Protein AF-A0A942S7X3-F1 (afdb_monomer)

pLDDT: mean 94.1, std 6.48, range [58.72, 98.75]

Radius of gyration: 17.15 Å; Cα contacts (8 Å, |Δi|>4): 144; chains: 1; bounding box: 47×32×47 Å

Mean predicted aligned error: 3.6 Å

Nearest PDB structures (foldseek):
  8ffl-assembly1_A  TM=4.284E-01  e=6.772E+00  Rattus norvegicus

Secondary structure (DSSP, 8-state):
-HHHHHHHHHHHHHHHHHHHHHHHHTTTTGGGTTT-TT--HHHHHHHHHHHHHHHHHHHHHHHHHTT-HHHHHHHHTTHHHHHHHHHHHHHHHHHHHHHHHHHTT--HHHHHHHHHHHHHHHHHHHHHHHHHHHTTTSHHHHHHHHHHHHHTTHHHHHHHHHHHHH--

Sequence (168 aa):
MQQVSVYRNTSIFIIIILIGIQWGFYQSYTSQFPNFKNATPIIHIHGALLMSWMLLLIVQPLLIHYGKAQWHRTIGKVSWVLGPLVIIFLFLIGKGGYHRGLEVNVPELEMNKFIVLDMRGFVSFAIFWSLAMMHRKNANTHMRYMIATGILGIGPGVARGLGASFGW

Foldseek 3Di:
DVVLVVLQVQLVVLVVLVVLQCLLCVVVAPVCPPPRPPDDPLNVQLVVLVVVLSVLSNVLSVCVSVVVVVVSVVVVVVLVVSLVSNLVSLVVVLVVLLVVCVVVVPPPVVNVVSSVLSVCLSVLSNVLSVQLVVCVVPPVRNNVSSSSNSVSSNVSSNVSSCCVPPVD

Structure (mmCIF, N/CA/C/O backbone):
data_AF-A0A942S7X3-F1
#
_entry.id   AF-A0A942S7X3-F1
#
loop_
_atom_site.group_PDB
_atom_site.id
_atom_site.type_symbol
_atom_site.label_atom_id
_atom_site.label_alt_id
_atom_site.label_comp_id
_atom_site.label_asym_id
_atom_site.label_entity_id
_atom_site.label_seq_id
_atom_site.pdbx_PDB_ins_code
_atom_site.Cartn_x
_atom_site.Cartn_y
_atom_site.Cartn_z
_atom_site.occupancy
_atom_site.B_iso_or_equiv
_atom_site.auth_seq_id
_atom_site.auth_comp_id
_atom_site.auth_asym_id
_atom_site.auth_atom_id
_atom_site.pdbx_PDB_model_num
ATOM 1 N N . MET A 1 1 ? -25.612 1.311 14.792 1.00 58.72 1 MET A N 1
ATOM 2 C CA . MET A 1 1 ? -25.606 0.526 13.532 1.00 58.72 1 MET A CA 1
ATOM 3 C C . MET A 1 1 ? -24.655 1.102 12.477 1.00 58.72 1 MET A C 1
ATOM 5 O O . MET A 1 1 ? -23.838 0.352 11.963 1.00 58.72 1 MET A O 1
ATOM 9 N N . GLN A 1 2 ? -24.669 2.415 12.218 1.00 63.75 2 GLN A N 1
ATOM 10 C CA . GLN A 1 2 ? -23.865 3.063 11.163 1.00 63.75 2 GLN A CA 1
ATOM 11 C C . GLN A 1 2 ? -22.335 2.874 11.278 1.00 63.75 2 GLN A C 1
ATOM 13 O O . GLN A 1 2 ? -21.674 2.609 10.279 1.00 63.75 2 GLN A O 1
ATOM 18 N N . GLN A 1 3 ? -21.757 2.931 12.484 1.00 69.75 3 GLN A N 1
ATOM 19 C CA . GLN A 1 3 ? -20.307 2.734 12.673 1.00 69.75 3 GLN A CA 1
ATOM 20 C C . GLN A 1 3 ? -19.853 1.298 12.363 1.00 69.75 3 GLN A C 1
ATOM 22 O O . GLN A 1 3 ? -18.789 1.081 11.797 1.00 69.75 3 GLN A O 1
ATOM 27 N N . VAL A 1 4 ? -20.690 0.302 12.664 1.00 76.69 4 VAL A N 1
ATOM 28 C CA . VAL A 1 4 ? -20.377 -1.115 12.421 1.00 76.69 4 VAL A CA 1
ATOM 29 C C . VAL A 1 4 ? -20.341 -1.414 10.919 1.00 76.69 4 VAL A C 1
ATOM 31 O O . VAL A 1 4 ? -19.462 -2.147 10.463 1.00 76.69 4 VAL A O 1
ATOM 34 N N . SER A 1 5 ? -21.235 -0.808 10.129 1.00 85.50 5 SER A N 1
ATOM 35 C CA . SER A 1 5 ? -21.212 -0.937 8.666 1.00 85.50 5 SER A CA 1
ATOM 36 C C . SER A 1 5 ? -19.997 -0.273 8.020 1.00 85.50 5 SER A C 1
ATOM 38 O O . SER A 1 5 ? -19.507 -0.793 7.023 1.00 85.50 5 SER A O 1
ATOM 40 N N . VAL A 1 6 ? -19.475 0.822 8.590 1.00 93.69 6 VAL A N 1
ATOM 41 C CA . VAL A 1 6 ? -18.300 1.522 8.039 1.00 93.69 6 VAL A CA 1
ATOM 42 C C . VAL A 1 6 ? -17.088 0.596 7.998 1.00 93.69 6 VAL A C 1
ATOM 44 O O . VAL A 1 6 ? -16.473 0.467 6.947 1.00 93.69 6 VAL A O 1
ATOM 47 N N . TYR A 1 7 ? -16.784 -0.117 9.085 1.00 94.75 7 TYR A N 1
ATOM 48 C CA . TYR A 1 7 ? -15.630 -1.020 9.111 1.00 94.75 7 TYR A CA 1
ATOM 49 C C . TYR A 1 7 ? -15.744 -2.155 8.086 1.00 94.75 7 TYR A C 1
ATOM 51 O O . TYR A 1 7 ? -14.795 -2.415 7.352 1.00 94.75 7 TYR A O 1
ATOM 59 N N . ARG A 1 8 ? -16.919 -2.784 7.965 1.00 95.81 8 ARG A N 1
ATOM 60 C CA . ARG A 1 8 ? -17.156 -3.818 6.945 1.00 95.81 8 ARG A CA 1
ATOM 61 C C . ARG A 1 8 ? -16.979 -3.266 5.531 1.00 95.81 8 ARG A C 1
ATOM 63 O O . ARG A 1 8 ? -16.314 -3.892 4.710 1.00 95.81 8 ARG A O 1
ATOM 70 N N . ASN A 1 9 ? -17.548 -2.095 5.259 1.00 96.75 9 ASN A N 1
ATOM 71 C CA . ASN A 1 9 ? -17.452 -1.453 3.952 1.00 96.75 9 ASN A CA 1
ATOM 72 C C . ASN A 1 9 ? -16.005 -1.063 3.627 1.00 96.75 9 ASN A C 1
ATOM 74 O O . ASN A 1 9 ? -15.586 -1.226 2.485 1.00 96.75 9 ASN A O 1
ATOM 78 N N . THR A 1 10 ? -15.221 -0.635 4.621 1.00 97.19 10 THR A N 1
ATOM 79 C CA . THR A 1 10 ? -13.780 -0.411 4.464 1.00 97.19 10 THR A CA 1
ATOM 80 C C . THR A 1 10 ? -13.076 -1.689 4.014 1.00 97.19 10 THR A C 1
ATOM 82 O O . THR A 1 10 ? -12.348 -1.652 3.029 1.00 97.19 10 THR A O 1
ATOM 85 N N . SER A 1 11 ? -13.320 -2.835 4.657 1.00 97.94 11 SER A N 1
ATOM 86 C CA . SER A 1 11 ? -12.714 -4.104 4.228 1.00 97.94 11 SER A CA 1
ATOM 87 C C . SER A 1 11 ? -13.112 -4.496 2.804 1.00 97.94 11 SER A C 1
ATOM 89 O O . SER A 1 11 ? -12.247 -4.887 2.027 1.00 97.94 11 SER A O 1
ATOM 91 N N . ILE A 1 12 ? -14.391 -4.346 2.437 1.00 98.31 12 ILE A N 1
ATOM 92 C CA . ILE A 1 12 ? -14.874 -4.607 1.068 1.00 98.31 12 ILE A CA 1
ATOM 93 C C . ILE A 1 12 ? -14.169 -3.690 0.063 1.00 98.31 12 ILE A C 1
ATOM 95 O O . ILE A 1 12 ? -13.692 -4.156 -0.969 1.00 98.31 12 ILE A O 1
ATOM 99 N N . PHE A 1 13 ? -14.049 -2.402 0.378 1.00 98.38 13 PHE A N 1
ATOM 100 C CA . PHE A 1 13 ? -13.357 -1.439 -0.471 1.00 98.38 13 PHE A CA 1
ATOM 101 C C . PHE A 1 13 ? -11.889 -1.828 -0.697 1.00 98.38 13 PHE A C 1
ATOM 103 O O . PHE A 1 13 ? -11.428 -1.849 -1.836 1.00 98.38 13 PHE A O 1
ATOM 110 N N . ILE A 1 14 ? -11.167 -2.223 0.356 1.00 98.56 14 ILE A N 1
ATOM 111 C CA . ILE A 1 14 ? -9.778 -2.685 0.227 1.00 98.56 14 ILE A CA 1
ATOM 112 C C . ILE A 1 14 ? -9.684 -4.005 -0.561 1.00 98.56 14 ILE A C 1
ATOM 114 O O . ILE A 1 14 ? -8.739 -4.171 -1.329 1.00 98.56 14 ILE A O 1
ATOM 118 N N . ILE A 1 15 ? -10.654 -4.921 -0.436 1.00 98.69 15 ILE A N 1
ATOM 119 C CA . ILE A 1 15 ? -10.715 -6.144 -1.261 1.00 98.69 15 ILE A CA 1
ATOM 120 C C . ILE A 1 15 ? -10.840 -5.790 -2.747 1.00 98.69 15 ILE A C 1
ATOM 122 O O . ILE A 1 15 ? -10.136 -6.374 -3.568 1.00 98.69 15 ILE A O 1
ATOM 126 N N . ILE A 1 16 ? -11.679 -4.813 -3.102 1.00 98.50 16 ILE A N 1
ATOM 127 C CA . ILE A 1 16 ? -11.813 -4.346 -4.491 1.00 98.50 16 ILE A CA 1
ATOM 128 C C . ILE A 1 16 ? -10.480 -3.785 -5.002 1.00 98.50 16 ILE A C 1
ATOM 130 O O . ILE A 1 16 ? -10.050 -4.135 -6.101 1.00 98.50 16 ILE A O 1
ATOM 134 N N . ILE A 1 17 ? -9.785 -2.976 -4.192 1.00 98.50 17 ILE A N 1
ATOM 135 C CA . ILE A 1 17 ? -8.441 -2.485 -4.539 1.00 98.50 17 ILE A CA 1
ATOM 136 C C . ILE A 1 17 ? -7.475 -3.656 -4.742 1.00 98.50 17 ILE A C 1
ATOM 138 O O . ILE A 1 17 ? -6.737 -3.671 -5.723 1.00 98.50 17 ILE A O 1
ATOM 142 N N . LEU A 1 18 ? -7.483 -4.648 -3.847 1.00 98.25 18 LEU A N 1
ATOM 143 C CA . LEU A 1 18 ? -6.622 -5.825 -3.953 1.00 98.25 18 LEU A CA 1
ATOM 144 C C . LEU A 1 18 ? -6.884 -6.601 -5.251 1.00 98.25 18 LEU A C 1
ATOM 146 O O . LEU A 1 18 ? -5.928 -6.975 -5.924 1.00 98.25 18 LEU A O 1
ATOM 150 N N . ILE A 1 19 ? -8.148 -6.790 -5.639 1.00 98.12 19 ILE A N 1
ATOM 151 C CA . ILE A 1 19 ? -8.512 -7.413 -6.921 1.00 98.12 19 ILE A CA 1
ATOM 152 C C . ILE A 1 19 ? -7.959 -6.593 -8.094 1.00 98.12 19 ILE A C 1
ATOM 154 O O . ILE A 1 19 ? -7.352 -7.164 -8.996 1.00 98.12 19 ILE A O 1
ATOM 158 N N . GLY A 1 20 ? -8.097 -5.264 -8.063 1.00 97.81 20 GLY A N 1
ATOM 159 C CA . GLY A 1 20 ? -7.541 -4.380 -9.093 1.00 97.81 20 GLY A CA 1
ATOM 160 C C . GLY A 1 20 ? -6.011 -4.441 -9.186 1.00 97.81 20 GLY A C 1
ATOM 161 O O . GLY A 1 20 ? -5.458 -4.469 -10.285 1.00 97.81 20 GLY A O 1
ATOM 162 N N . ILE A 1 21 ? -5.317 -4.530 -8.047 1.00 97.38 21 ILE A N 1
ATOM 163 C CA . ILE A 1 21 ? -3.866 -4.758 -8.007 1.00 97.38 21 ILE A CA 1
ATOM 164 C C . ILE A 1 21 ? -3.535 -6.114 -8.639 1.00 97.38 21 ILE A C 1
ATOM 166 O O . ILE A 1 21 ? -2.650 -6.187 -9.487 1.00 97.38 21 ILE A O 1
ATOM 170 N N . GLN A 1 22 ? -4.248 -7.183 -8.279 1.00 97.12 22 GLN A N 1
ATOM 171 C CA . GLN A 1 22 ? -3.983 -8.506 -8.846 1.00 97.12 22 GLN A CA 1
ATOM 172 C C . GLN A 1 22 ? -4.235 -8.556 -10.349 1.00 97.12 22 GLN A C 1
ATOM 174 O O . GLN A 1 22 ? -3.409 -9.107 -11.069 1.00 97.12 22 GLN A O 1
ATOM 179 N N . TRP A 1 23 ? -5.309 -7.928 -10.832 1.00 96.94 23 TRP A N 1
ATOM 180 C CA . TRP A 1 23 ? -5.571 -7.785 -12.262 1.00 96.94 23 TRP A CA 1
ATOM 181 C C . TRP A 1 23 ? -4.406 -7.094 -12.980 1.00 96.94 23 TRP A C 1
ATOM 183 O O . TRP A 1 23 ? -3.893 -7.623 -13.964 1.00 96.94 23 TRP A O 1
ATOM 193 N N . GLY A 1 24 ? -3.919 -5.975 -12.439 1.00 95.88 24 GLY A N 1
ATOM 194 C CA . GLY A 1 24 ? -2.805 -5.239 -13.032 1.00 95.88 24 GLY A CA 1
ATOM 195 C C . GLY A 1 24 ? -1.483 -5.991 -13.057 1.00 95.88 24 GLY A C 1
ATOM 196 O O . GLY A 1 24 ? -0.747 -5.935 -14.038 1.00 95.88 24 GLY A O 1
ATOM 197 N N . PHE A 1 25 ? -1.164 -6.710 -11.986 1.00 95.25 25 PHE A N 1
ATOM 198 C CA . PHE A 1 25 ? 0.111 -7.417 -11.868 1.00 95.25 25 PHE A CA 1
ATOM 199 C C . PHE A 1 25 ? 0.048 -8.874 -12.348 1.00 95.25 25 PHE A C 1
ATOM 201 O O . PHE A 1 25 ? 1.059 -9.580 -12.267 1.00 95.25 25 PHE A O 1
ATOM 208 N N . TYR A 1 26 ? -1.095 -9.325 -12.881 1.00 94.94 26 TYR A N 1
ATOM 209 C CA . TYR A 1 26 ? -1.283 -10.711 -13.300 1.00 94.94 26 TYR A CA 1
ATOM 210 C C . TYR A 1 26 ? -0.288 -11.125 -14.382 1.00 94.94 26 TYR A C 1
ATOM 212 O O . TYR A 1 26 ? 0.550 -12.003 -14.166 1.00 94.94 26 TYR A O 1
ATOM 220 N N . GLN A 1 27 ? -0.312 -10.440 -15.524 1.00 92.25 27 GLN A N 1
ATOM 221 C CA . GLN A 1 27 ? 0.571 -10.745 -16.651 1.00 92.25 27 GLN A CA 1
ATOM 222 C C . GLN A 1 27 ? 2.048 -10.479 -16.315 1.00 92.25 27 GLN A C 1
ATOM 224 O O . GLN A 1 27 ? 2.933 -11.269 -16.644 1.00 92.25 27 GLN A O 1
ATOM 229 N N . SER A 1 28 ? 2.332 -9.369 -15.628 1.00 90.25 28 SER A N 1
ATOM 230 C CA . SER A 1 28 ? 3.709 -8.951 -15.350 1.00 90.25 28 SER A CA 1
ATOM 231 C C . SER A 1 28 ? 4.389 -9.738 -14.229 1.00 90.25 28 SER A C 1
ATOM 233 O O . SER A 1 28 ? 5.606 -9.634 -14.091 1.00 90.25 28 SER A O 1
ATOM 235 N N . TYR A 1 29 ? 3.637 -10.468 -13.396 1.00 94.19 29 TYR A N 1
ATOM 236 C CA . TYR A 1 29 ? 4.203 -11.122 -12.217 1.00 94.19 29 TYR A CA 1
ATOM 237 C C . TYR A 1 29 ? 3.501 -12.426 -11.811 1.00 94.19 29 TYR A C 1
ATOM 239 O O . TYR A 1 29 ? 4.132 -13.478 -11.880 1.00 94.19 29 TYR A O 1
ATOM 247 N N . THR A 1 30 ? 2.231 -12.414 -11.382 1.00 93.62 30 THR A N 1
ATOM 248 C CA . THR A 1 30 ? 1.650 -13.607 -10.719 1.00 93.62 30 THR A CA 1
ATOM 249 C C . THR A 1 30 ? 1.430 -14.793 -11.660 1.00 93.62 30 THR A C 1
ATOM 251 O O . THR A 1 30 ? 1.627 -15.933 -11.243 1.00 93.62 30 THR A O 1
ATOM 254 N N . SER A 1 31 ? 1.134 -14.550 -12.940 1.00 94.50 31 SER A N 1
ATOM 255 C CA . SER A 1 31 ? 1.059 -15.595 -13.980 1.00 94.50 31 SER A CA 1
ATOM 256 C C . SER A 1 31 ? 2.406 -16.256 -14.300 1.00 94.50 31 SER A C 1
ATOM 258 O O . SER A 1 31 ? 2.435 -17.307 -14.934 1.00 94.50 31 SER A O 1
ATOM 260 N N . GLN A 1 32 ? 3.526 -15.673 -13.859 1.00 94.56 32 GLN A N 1
ATOM 261 C CA . GLN A 1 32 ? 4.866 -16.209 -14.112 1.00 94.56 32 GLN A CA 1
ATOM 262 C C . GLN A 1 32 ? 5.301 -17.251 -13.075 1.00 94.56 32 GLN A C 1
ATOM 264 O O . GLN A 1 32 ? 6.396 -17.803 -13.206 1.00 94.56 32 GLN A O 1
ATOM 269 N N . PHE A 1 33 ? 4.487 -17.526 -12.052 1.00 92.62 33 PHE A N 1
ATOM 270 C CA . PHE A 1 33 ? 4.767 -18.582 -11.083 1.00 92.62 33 PHE A CA 1
ATOM 271 C C . PHE A 1 33 ? 4.860 -19.957 -11.778 1.00 92.62 33 PHE A C 1
ATOM 273 O O . PHE A 1 33 ? 4.032 -20.255 -12.639 1.00 92.62 3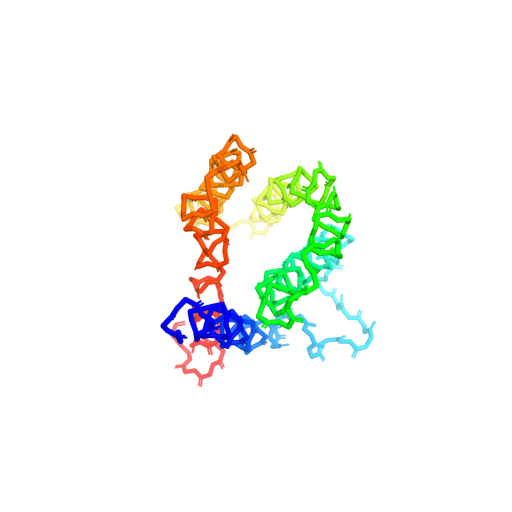3 PHE A O 1
ATOM 280 N N . PRO A 1 34 ? 5.819 -20.828 -11.407 1.00 92.94 34 PRO A N 1
ATOM 281 C CA . PRO A 1 34 ? 6.867 -20.644 -10.392 1.00 92.94 34 PRO A CA 1
ATOM 282 C C . PRO A 1 34 ? 8.186 -20.057 -10.934 1.00 92.94 34 PRO A C 1
ATOM 284 O O . PRO A 1 34 ? 9.140 -19.917 -10.179 1.00 92.94 34 PRO A O 1
ATOM 287 N N . ASN A 1 35 ? 8.268 -19.739 -12.229 1.00 93.12 35 ASN A N 1
ATOM 288 C CA . ASN A 1 35 ? 9.534 -19.484 -12.927 1.00 93.12 35 ASN A CA 1
ATOM 289 C C . ASN A 1 35 ? 10.040 -18.034 -12.841 1.00 93.12 35 ASN A C 1
ATOM 291 O O . ASN A 1 35 ? 11.244 -17.818 -12.883 1.00 93.12 35 ASN A O 1
ATOM 295 N N . PHE A 1 36 ? 9.141 -17.045 -12.782 1.00 91.81 36 PHE A N 1
ATOM 296 C CA . PHE A 1 36 ? 9.444 -15.621 -12.558 1.00 91.81 36 PHE A CA 1
ATOM 297 C C . PHE A 1 36 ? 10.652 -15.051 -13.331 1.00 91.81 36 PHE A C 1
ATOM 299 O O . PHE A 1 36 ? 11.539 -14.428 -12.751 1.00 91.81 36 PHE A O 1
ATOM 306 N N . LYS A 1 37 ? 10.666 -15.220 -14.660 1.00 85.25 37 LYS A N 1
ATOM 307 C CA . LYS A 1 37 ? 11.826 -14.936 -15.532 1.00 85.25 37 LYS A CA 1
ATOM 308 C C . LYS A 1 37 ? 12.486 -13.564 -15.321 1.00 85.25 37 LYS A C 1
ATOM 310 O O . LYS A 1 37 ? 13.696 -13.457 -15.465 1.00 85.25 37 LYS A O 1
ATOM 315 N N . ASN A 1 38 ? 11.703 -12.536 -14.985 1.00 83.69 38 ASN A N 1
ATOM 316 C CA . ASN A 1 38 ? 12.174 -11.149 -14.868 1.00 83.69 38 ASN A CA 1
ATOM 317 C C . ASN A 1 38 ? 12.032 -10.562 -13.449 1.00 83.69 38 ASN A C 1
ATOM 319 O O . ASN A 1 38 ? 12.133 -9.341 -13.277 1.00 83.69 38 ASN A O 1
ATOM 323 N N . ALA A 1 39 ? 11.759 -11.388 -12.431 1.00 91.25 39 ALA A N 1
ATOM 324 C CA . ALA A 1 39 ? 11.596 -10.914 -11.059 1.00 91.25 39 ALA A CA 1
ATOM 325 C C . ALA A 1 39 ? 12.892 -11.072 -10.254 1.00 91.25 39 ALA A C 1
ATOM 327 O O . ALA A 1 39 ? 13.443 -12.157 -10.109 1.00 91.25 39 ALA A O 1
ATOM 328 N N . THR A 1 40 ? 13.369 -9.968 -9.689 1.00 93.62 40 THR A N 1
ATOM 329 C CA . THR A 1 40 ? 14.491 -9.968 -8.749 1.00 93.62 40 THR A CA 1
ATOM 330 C C . THR A 1 40 ? 13.996 -10.304 -7.336 1.00 93.62 40 THR A C 1
ATOM 332 O O . THR A 1 40 ? 12.810 -10.124 -7.039 1.00 93.62 40 THR A O 1
ATOM 335 N N . PRO A 1 41 ? 14.879 -10.698 -6.399 1.00 95.62 41 PRO A N 1
ATOM 336 C CA . PRO A 1 41 ? 14.497 -10.876 -4.995 1.00 95.62 41 PRO A CA 1
ATOM 337 C C . PRO A 1 41 ? 13.816 -9.640 -4.386 1.00 95.62 41 PRO A C 1
ATOM 339 O O . PRO A 1 41 ? 12.883 -9.768 -3.596 1.00 95.62 41 PRO A O 1
ATOM 342 N N . ILE A 1 42 ? 14.223 -8.435 -4.807 1.00 96.19 42 ILE A N 1
ATOM 343 C CA . ILE A 1 42 ? 13.596 -7.175 -4.384 1.00 96.19 42 ILE A CA 1
ATOM 344 C C . ILE A 1 42 ? 12.131 -7.118 -4.834 1.00 96.19 42 ILE A C 1
ATOM 346 O O . ILE A 1 42 ? 11.281 -6.732 -4.036 1.00 96.19 42 ILE A O 1
ATOM 350 N N . ILE A 1 43 ? 11.821 -7.541 -6.067 1.00 95.56 43 ILE A N 1
ATOM 351 C CA . ILE A 1 43 ? 10.441 -7.610 -6.580 1.00 95.56 43 ILE A CA 1
ATOM 352 C C . ILE A 1 43 ? 9.606 -8.584 -5.741 1.00 95.56 43 ILE A C 1
ATOM 354 O O . ILE A 1 43 ? 8.493 -8.239 -5.341 1.00 95.56 43 ILE A O 1
ATOM 358 N N . HIS A 1 44 ? 10.147 -9.763 -5.424 1.00 96.62 44 HIS A N 1
ATOM 359 C CA . HIS A 1 44 ? 9.444 -10.757 -4.611 1.00 96.62 44 HIS A CA 1
ATOM 360 C C . HIS A 1 44 ? 9.118 -10.245 -3.210 1.00 96.62 44 HIS A C 1
ATOM 362 O O . HIS A 1 44 ? 7.969 -10.326 -2.770 1.00 96.62 44 HIS A O 1
ATOM 368 N N . ILE A 1 45 ? 10.112 -9.682 -2.522 1.00 98.19 45 ILE A N 1
ATOM 369 C CA . ILE A 1 45 ? 9.929 -9.171 -1.163 1.00 98.19 45 ILE A CA 1
ATOM 370 C C . ILE A 1 45 ? 8.984 -7.966 -1.175 1.00 98.19 45 ILE A C 1
ATOM 372 O O . ILE A 1 45 ? 8.063 -7.912 -0.365 1.00 98.19 45 ILE A O 1
ATOM 376 N N . HIS A 1 46 ? 9.141 -7.0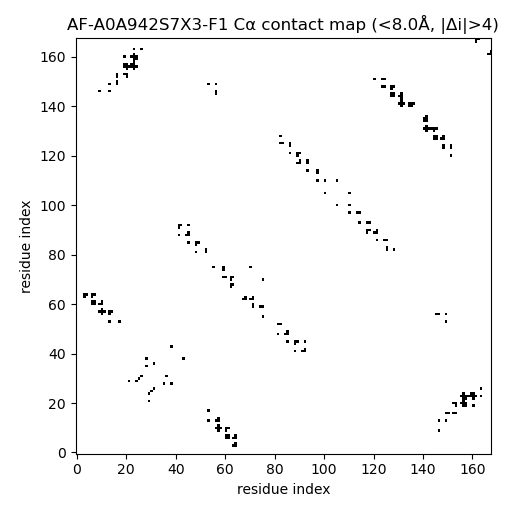38 -2.123 1.00 97.19 46 HIS A N 1
ATOM 377 C CA . HIS A 1 46 ? 8.233 -5.903 -2.287 1.00 97.19 46 HIS A CA 1
ATOM 378 C C . HIS A 1 46 ? 6.776 -6.358 -2.477 1.00 97.19 46 HIS A C 1
ATOM 380 O O . HIS A 1 46 ? 5.883 -5.897 -1.760 1.00 97.19 46 HIS A O 1
ATOM 386 N N . GLY A 1 47 ? 6.539 -7.310 -3.386 1.00 96.56 47 GLY A N 1
ATOM 387 C CA . GLY A 1 47 ? 5.213 -7.878 -3.625 1.00 96.56 47 GLY A CA 1
ATOM 388 C C . GLY A 1 47 ? 4.634 -8.569 -2.386 1.00 96.56 47 GLY A C 1
ATOM 389 O O . GLY A 1 47 ? 3.472 -8.346 -2.044 1.00 96.56 47 GLY A O 1
ATOM 390 N N . ALA A 1 48 ? 5.443 -9.350 -1.665 1.00 98.00 48 ALA A N 1
ATOM 391 C CA . ALA A 1 48 ? 5.024 -10.025 -0.435 1.00 98.00 48 ALA A CA 1
ATOM 392 C C . ALA A 1 48 ? 4.683 -9.039 0.696 1.00 98.00 48 ALA A C 1
ATOM 394 O O . ALA A 1 48 ? 3.683 -9.221 1.399 1.00 98.00 48 ALA A O 1
ATOM 395 N N . LEU A 1 49 ? 5.471 -7.972 0.853 1.00 98.56 49 LEU A N 1
ATOM 396 C CA . LEU A 1 49 ? 5.228 -6.920 1.840 1.00 98.56 49 LEU A CA 1
ATOM 397 C C . LEU A 1 49 ? 3.936 -6.158 1.535 1.00 98.56 49 LEU A C 1
ATOM 399 O O . LEU A 1 49 ? 3.115 -5.983 2.436 1.00 98.56 49 LEU A O 1
ATOM 403 N N . LEU A 1 50 ? 3.708 -5.762 0.278 1.00 97.81 50 LEU A N 1
ATOM 404 C CA . LEU A 1 50 ? 2.464 -5.092 -0.111 1.00 97.81 50 LEU A CA 1
ATOM 405 C C . LEU A 1 50 ? 1.246 -6.014 -0.007 1.00 97.81 50 LEU A C 1
ATOM 407 O O . LEU A 1 50 ? 0.194 -5.558 0.432 1.00 97.81 50 LEU A O 1
ATOM 411 N N . MET A 1 51 ? 1.365 -7.307 -0.326 1.00 97.94 51 MET A N 1
ATOM 412 C CA . MET A 1 51 ? 0.265 -8.251 -0.083 1.00 97.94 51 MET A CA 1
ATOM 413 C C . MET A 1 51 ? -0.043 -8.410 1.392 1.00 97.94 51 MET A C 1
ATOM 415 O O . MET A 1 51 ? -1.207 -8.336 1.785 1.00 97.94 51 MET A O 1
ATOM 419 N N . SER A 1 52 ? 0.986 -8.532 2.224 1.00 98.62 52 SER A N 1
ATOM 420 C CA . SER A 1 52 ? 0.814 -8.554 3.675 1.00 98.62 52 SER A CA 1
ATOM 421 C C . SER A 1 52 ? 0.154 -7.264 4.176 1.00 98.62 52 SER A C 1
ATOM 423 O O . SER A 1 52 ? -0.724 -7.314 5.038 1.00 98.62 52 SER A O 1
ATOM 425 N N . TRP A 1 53 ? 0.515 -6.109 3.603 1.00 98.75 53 TRP A N 1
ATOM 426 C CA . TRP A 1 53 ? -0.088 -4.817 3.934 1.00 98.75 53 TRP A CA 1
ATOM 427 C C . TRP A 1 53 ? -1.571 -4.760 3.557 1.00 98.75 53 TRP A C 1
ATOM 429 O O . TRP A 1 53 ? -2.402 -4.384 4.382 1.00 98.75 53 TRP A O 1
ATOM 439 N N . MET A 1 54 ? -1.928 -5.194 2.346 1.00 98.62 54 MET A N 1
ATOM 440 C CA . MET A 1 54 ? -3.322 -5.239 1.894 1.00 98.62 54 MET A CA 1
ATOM 441 C C . MET A 1 54 ? -4.164 -6.191 2.749 1.00 98.62 54 MET A C 1
ATOM 443 O O . MET A 1 54 ? -5.265 -5.829 3.160 1.00 98.62 54 MET A O 1
ATOM 447 N N . LEU A 1 55 ? -3.635 -7.367 3.099 1.00 98.62 55 LEU A N 1
ATOM 448 C CA . LEU A 1 55 ? -4.303 -8.293 4.019 1.00 98.62 55 LEU A CA 1
ATOM 449 C C . LEU A 1 55 ? -4.522 -7.658 5.396 1.00 98.62 55 LEU A C 1
ATOM 451 O O . LEU A 1 55 ? -5.612 -7.772 5.958 1.00 98.62 55 LEU A O 1
ATOM 455 N N . LEU A 1 56 ? -3.532 -6.929 5.918 1.00 98.62 56 LEU A N 1
ATOM 456 C CA . LEU A 1 56 ? -3.680 -6.180 7.163 1.00 98.62 56 LEU A CA 1
ATOM 457 C C . LEU A 1 56 ? -4.809 -5.141 7.050 1.00 98.62 56 LEU A C 1
ATOM 459 O O . LEU A 1 56 ? -5.673 -5.085 7.924 1.00 98.62 56 LEU A O 1
ATOM 463 N N . LEU A 1 57 ? -4.857 -4.366 5.962 1.00 98.62 57 LEU A N 1
ATOM 464 C CA . LEU A 1 57 ? -5.909 -3.371 5.716 1.00 98.62 57 LEU A CA 1
ATOM 465 C C . LEU A 1 57 ? -7.316 -3.984 5.590 1.00 98.62 57 LEU A C 1
ATOM 467 O O . LEU A 1 57 ? -8.294 -3.309 5.907 1.00 98.62 57 LEU A O 1
ATOM 471 N N . ILE A 1 58 ? -7.434 -5.252 5.185 1.00 98.69 58 ILE A N 1
ATOM 472 C CA . ILE A 1 58 ? -8.710 -5.985 5.133 1.00 98.69 58 ILE A CA 1
ATOM 473 C C . ILE A 1 58 ? -9.097 -6.509 6.517 1.00 98.69 58 ILE A C 1
ATOM 475 O O . ILE A 1 58 ? -10.235 -6.326 6.955 1.00 98.69 58 ILE A O 1
ATOM 479 N N . VAL A 1 59 ? -8.159 -7.157 7.212 1.00 98.50 59 VAL A N 1
ATOM 480 C CA . VAL A 1 59 ? -8.407 -7.843 8.488 1.00 98.50 59 VAL A CA 1
ATOM 481 C C . VAL A 1 59 ? -8.680 -6.849 9.618 1.00 98.50 59 VAL A C 1
ATOM 483 O O . VAL A 1 59 ? -9.573 -7.077 10.432 1.00 98.50 59 VAL A O 1
ATOM 486 N N . GLN A 1 60 ? -7.955 -5.729 9.674 1.00 98.25 60 GLN A N 1
ATOM 487 C CA . GLN A 1 60 ? -8.054 -4.772 10.782 1.00 98.25 60 GLN A CA 1
ATOM 488 C C . GLN A 1 60 ? -9.468 -4.185 10.986 1.00 98.25 60 GLN A C 1
ATOM 490 O O . GLN A 1 60 ? -9.937 -4.205 12.129 1.00 98.25 60 GLN A O 1
ATOM 495 N N . PRO A 1 61 ? -10.185 -3.708 9.947 1.00 97.62 61 PRO A N 1
ATOM 496 C CA . PRO A 1 61 ? -11.574 -3.286 10.096 1.00 97.62 61 PRO A CA 1
ATOM 497 C C . PRO A 1 61 ? -12.521 -4.445 10.442 1.00 97.62 61 PRO A C 1
ATOM 499 O O . PRO A 1 61 ? -13.411 -4.257 11.271 1.00 97.62 61 PRO A O 1
ATOM 502 N N . LEU A 1 62 ? -12.326 -5.649 9.883 1.00 97.81 62 LEU A N 1
ATOM 503 C CA . LEU A 1 62 ? -13.163 -6.814 10.213 1.00 97.81 62 LEU A CA 1
ATOM 504 C C . LEU A 1 62 ? -13.073 -7.170 11.699 1.00 97.81 62 LEU A C 1
ATOM 506 O O . LEU A 1 62 ? -14.092 -7.436 12.332 1.00 97.81 62 LEU A O 1
ATOM 510 N N . LEU A 1 63 ? -11.875 -7.119 12.285 1.00 97.75 63 LEU A N 1
ATOM 511 C CA . LEU A 1 63 ? -11.697 -7.361 13.717 1.00 97.75 63 LEU A CA 1
ATOM 512 C C . LEU A 1 63 ? -12.504 -6.370 14.563 1.00 97.75 63 LEU A C 1
ATOM 514 O O . LEU A 1 63 ? -13.104 -6.773 15.556 1.00 97.75 63 LEU A O 1
ATOM 518 N N . ILE A 1 64 ? -12.575 -5.097 14.165 1.00 96.94 64 ILE A N 1
ATOM 519 C CA . ILE A 1 64 ? -13.419 -4.108 14.850 1.00 96.94 64 ILE A CA 1
ATOM 520 C C . ILE A 1 64 ? -14.907 -4.382 14.610 1.00 96.94 64 ILE A C 1
ATOM 522 O O . ILE A 1 64 ? -15.685 -4.350 15.562 1.00 96.94 64 ILE A O 1
ATOM 526 N N . HIS A 1 65 ? -15.299 -4.712 13.376 1.00 95.75 65 HIS A N 1
ATOM 527 C CA . HIS A 1 65 ? -16.676 -5.064 13.020 1.00 95.75 65 HIS A CA 1
ATOM 528 C C . HIS A 1 65 ? -17.222 -6.219 13.875 1.00 95.75 65 HIS A C 1
ATOM 530 O O . HIS A 1 65 ? -18.343 -6.139 14.371 1.00 95.75 65 HIS A O 1
ATOM 536 N N . TYR A 1 66 ? -16.407 -7.251 14.113 1.00 96.06 66 TYR A N 1
ATOM 537 C CA . TYR A 1 66 ? -16.757 -8.413 14.938 1.00 96.06 66 TYR A CA 1
ATOM 538 C C . TYR A 1 66 ? -16.496 -8.222 16.447 1.00 96.06 66 TYR A C 1
ATOM 540 O O . TYR A 1 66 ? -16.497 -9.193 17.206 1.00 96.06 66 TYR A O 1
ATOM 548 N N . GLY A 1 67 ? -16.222 -6.995 16.907 1.00 95.31 67 GLY A N 1
ATOM 549 C CA . GLY A 1 67 ? -16.002 -6.689 18.328 1.00 95.31 67 GLY A CA 1
ATOM 550 C C . GLY A 1 67 ? -14.687 -7.231 18.912 1.00 95.31 67 GLY A C 1
ATOM 551 O O . GLY A 1 67 ? -14.487 -7.225 20.125 1.00 95.31 67 GLY A O 1
ATOM 552 N N . LYS A 1 68 ? -13.750 -7.685 18.075 1.00 97.25 68 LYS A N 1
ATOM 553 C CA . LYS A 1 68 ? -12.448 -8.259 18.459 1.00 97.25 68 LYS A CA 1
ATOM 554 C C . LYS A 1 68 ? -11.360 -7.181 18.580 1.00 97.25 68 LYS A C 1
ATOM 556 O O . LYS A 1 68 ? -10.266 -7.305 18.028 1.00 97.25 68 LYS A O 1
ATOM 561 N N . ALA A 1 69 ? -11.630 -6.123 19.348 1.00 96.12 69 ALA A N 1
ATOM 562 C CA . ALA A 1 69 ? -10.726 -4.973 19.489 1.00 96.12 69 ALA A CA 1
ATOM 563 C C . ALA A 1 69 ? -9.343 -5.326 20.079 1.00 96.12 69 ALA A C 1
ATOM 565 O O . ALA A 1 69 ? -8.341 -4.700 19.732 1.00 96.12 69 ALA A O 1
ATOM 566 N N . GLN A 1 70 ? -9.263 -6.345 20.940 1.00 97.94 70 GLN A N 1
ATOM 567 C CA . GLN A 1 70 ? -7.983 -6.850 21.449 1.00 97.94 70 GLN A CA 1
ATOM 568 C C . GLN A 1 70 ? -7.106 -7.394 20.312 1.00 97.94 70 GLN A C 1
ATOM 570 O O . GLN A 1 70 ? -5.934 -7.040 20.224 1.00 97.94 70 GLN A O 1
ATOM 575 N N . TRP A 1 71 ? -7.682 -8.186 19.405 1.00 98.38 71 TRP A N 1
ATOM 576 C CA . TRP A 1 71 ? -6.971 -8.728 18.246 1.00 98.38 71 TRP A CA 1
ATOM 577 C C . TRP A 1 71 ? -6.547 -7.637 17.268 1.00 98.38 71 TRP A C 1
ATOM 579 O O . TRP A 1 71 ? -5.417 -7.680 16.789 1.00 98.38 71 TRP A O 1
ATOM 589 N N . HIS A 1 72 ? -7.394 -6.625 17.042 1.00 97.69 72 HIS A N 1
ATOM 590 C CA . HIS A 1 72 ? -7.024 -5.440 16.258 1.00 97.69 72 HIS A CA 1
ATOM 591 C C . HIS A 1 72 ? -5.739 -4.801 16.806 1.00 97.69 72 HIS A C 1
ATOM 593 O O . HIS A 1 72 ? -4.771 -4.604 16.076 1.00 97.69 72 HIS A O 1
ATOM 599 N N . ARG A 1 73 ? -5.675 -4.565 18.124 1.00 97.00 73 ARG A N 1
ATOM 600 C CA . ARG A 1 73 ? -4.488 -3.981 18.769 1.00 97.00 73 ARG A CA 1
ATOM 601 C C . ARG A 1 73 ? -3.267 -4.897 18.693 1.00 97.00 73 ARG A C 1
ATOM 603 O O . ARG A 1 73 ? -2.174 -4.407 18.432 1.00 97.00 73 ARG A O 1
ATOM 610 N N . THR A 1 74 ? -3.433 -6.199 18.926 1.00 98.25 74 THR A N 1
ATOM 611 C CA . THR A 1 74 ? -2.325 -7.168 18.922 1.00 98.25 74 THR A CA 1
ATOM 612 C C . THR A 1 74 ? -1.740 -7.346 17.525 1.00 98.25 74 THR A C 1
ATOM 614 O O . THR A 1 74 ? -0.547 -7.121 17.339 1.00 98.25 74 THR A O 1
ATOM 617 N N . ILE A 1 75 ? -2.571 -7.678 16.534 1.00 98.25 75 ILE A N 1
ATOM 618 C CA . ILE A 1 75 ? -2.140 -7.859 15.140 1.00 98.25 75 ILE A CA 1
ATOM 619 C C . ILE A 1 75 ? -1.677 -6.520 14.558 1.00 98.25 75 ILE A C 1
ATOM 621 O O . ILE A 1 75 ? -0.707 -6.466 13.809 1.00 98.25 75 ILE A O 1
ATOM 625 N N . GLY A 1 76 ? -2.307 -5.412 14.957 1.00 97.50 76 GLY A N 1
ATOM 626 C CA . GLY A 1 76 ? -1.928 -4.067 14.534 1.00 97.50 76 GLY A CA 1
ATOM 627 C C . GLY A 1 76 ? -0.486 -3.700 14.887 1.00 97.50 76 GLY A C 1
ATOM 628 O O . GLY A 1 76 ? 0.109 -2.889 14.183 1.00 97.50 76 GLY A O 1
ATOM 629 N N . LYS A 1 77 ? 0.133 -4.333 15.897 1.00 98.12 77 LYS A N 1
ATOM 630 C CA . LYS A 1 77 ? 1.559 -4.124 16.206 1.00 98.12 77 LYS A CA 1
ATOM 631 C C . LYS A 1 77 ? 2.482 -4.505 15.049 1.00 98.12 77 LYS A C 1
ATOM 633 O O . LYS A 1 77 ? 3.523 -3.875 14.900 1.00 98.12 77 LYS A O 1
ATOM 638 N N . VAL A 1 78 ? 2.080 -5.458 14.202 1.00 98.19 78 VAL A N 1
ATOM 639 C CA . VAL A 1 78 ? 2.834 -5.852 12.999 1.00 98.19 78 VAL A CA 1
ATOM 640 C C . VAL A 1 78 ? 3.079 -4.652 12.080 1.00 98.19 78 VAL A C 1
ATOM 642 O O . VAL A 1 78 ? 4.138 -4.564 11.465 1.00 98.19 78 VAL A O 1
ATOM 645 N N . SER A 1 79 ? 2.163 -3.675 12.040 1.00 97.44 79 SER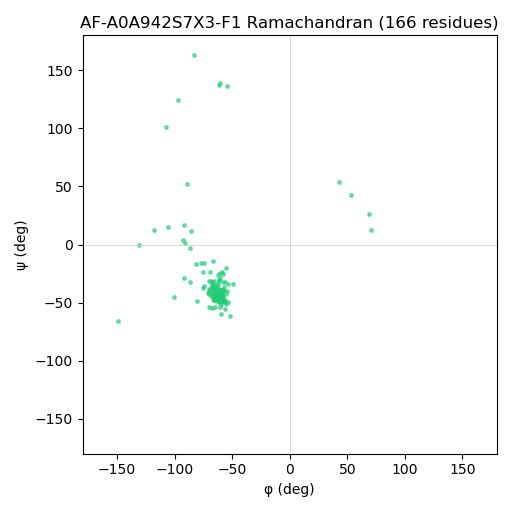 A N 1
ATOM 646 C CA . SER A 1 79 ? 2.310 -2.468 11.211 1.00 97.44 79 SER A CA 1
ATOM 647 C C . SER A 1 79 ? 3.536 -1.615 11.554 1.00 97.44 79 SER A C 1
ATOM 649 O O . SER A 1 79 ? 4.033 -0.918 10.672 1.00 97.44 79 SER A O 1
ATOM 651 N N . TRP A 1 80 ? 4.055 -1.697 12.787 1.00 98.25 80 TRP A N 1
ATOM 652 C CA . TRP A 1 80 ? 5.270 -0.984 13.197 1.00 98.25 80 TRP A CA 1
ATOM 653 C C . TRP A 1 80 ? 6.535 -1.519 12.533 1.00 98.25 80 TRP A C 1
ATOM 655 O O . TRP A 1 80 ? 7.504 -0.780 12.416 1.00 98.25 80 TRP A O 1
ATOM 665 N N . VAL A 1 81 ? 6.526 -2.777 12.090 1.00 98.62 81 VAL A N 1
ATOM 666 C CA . VAL A 1 81 ? 7.633 -3.387 11.341 1.00 98.62 81 VAL A CA 1
ATOM 667 C C . VAL A 1 81 ? 7.306 -3.405 9.852 1.00 98.62 81 VAL A C 1
ATOM 669 O O . VAL A 1 81 ? 8.122 -3.014 9.023 1.00 98.62 81 VAL A O 1
ATOM 672 N N . LEU A 1 82 ? 6.080 -3.800 9.506 1.00 98.69 82 LEU A N 1
ATOM 673 C CA . LEU A 1 82 ? 5.658 -3.944 8.120 1.00 98.69 82 LEU A CA 1
ATOM 674 C C . LEU A 1 82 ? 5.641 -2.603 7.372 1.00 98.69 82 LEU A C 1
ATOM 676 O O . LEU A 1 82 ? 6.088 -2.553 6.233 1.00 98.69 82 LEU A O 1
ATOM 680 N N . GLY A 1 83 ? 5.182 -1.516 8.001 1.00 98.50 83 GLY A N 1
ATOM 681 C CA . GLY A 1 83 ? 5.144 -0.187 7.380 1.00 98.50 83 GLY A CA 1
ATOM 682 C C . GLY A 1 83 ? 6.531 0.322 6.971 1.00 98.50 83 GLY A C 1
ATOM 683 O O . GLY A 1 83 ? 6.730 0.618 5.792 1.00 98.50 83 GLY A O 1
ATOM 684 N N . PRO A 1 84 ? 7.521 0.358 7.885 1.00 98.62 84 PRO A N 1
ATOM 685 C CA . PRO A 1 84 ? 8.896 0.717 7.545 1.00 98.62 84 PRO A CA 1
ATOM 686 C C . PRO A 1 84 ? 9.516 -0.187 6.479 1.00 98.62 84 PRO A C 1
ATOM 688 O O . PRO A 1 84 ? 10.195 0.310 5.584 1.00 98.62 84 PRO A O 1
ATOM 691 N N . LEU A 1 85 ? 9.246 -1.496 6.516 1.00 98.75 85 LEU A N 1
ATOM 692 C CA . LEU A 1 85 ? 9.717 -2.404 5.468 1.00 98.75 85 LEU A CA 1
ATOM 693 C C . LEU A 1 85 ? 9.095 -2.079 4.106 1.00 98.75 85 LEU A C 1
ATOM 695 O O . LEU A 1 85 ? 9.817 -2.035 3.114 1.00 98.75 85 LEU A O 1
ATOM 699 N N . VAL A 1 86 ? 7.791 -1.790 4.040 1.00 98.69 86 VAL A N 1
ATOM 700 C CA . VAL A 1 86 ? 7.145 -1.341 2.795 1.00 98.69 86 VAL A CA 1
ATOM 701 C C . VAL A 1 86 ? 7.801 -0.057 2.278 1.00 98.69 86 VAL A C 1
ATOM 703 O O . VAL A 1 86 ? 8.110 0.018 1.093 1.00 98.69 86 VAL A O 1
ATOM 706 N N . ILE A 1 87 ? 8.088 0.915 3.149 1.00 98.56 87 ILE A N 1
ATOM 707 C CA . ILE A 1 87 ? 8.772 2.170 2.786 1.00 98.56 87 ILE A CA 1
ATOM 708 C C . ILE A 1 87 ? 10.158 1.887 2.186 1.00 98.56 87 ILE A C 1
ATOM 710 O O . ILE A 1 87 ? 10.476 2.380 1.104 1.00 98.56 87 ILE A O 1
ATOM 714 N N . ILE A 1 88 ? 10.965 1.050 2.845 1.00 98.38 88 ILE A N 1
ATOM 715 C CA . ILE A 1 88 ? 12.297 0.666 2.357 1.00 98.38 88 ILE A CA 1
ATOM 716 C C . ILE A 1 88 ? 12.191 -0.014 0.987 1.00 98.38 88 ILE A C 1
ATOM 718 O O . ILE A 1 88 ? 12.917 0.340 0.060 1.00 98.38 88 ILE A O 1
ATOM 722 N N . PHE A 1 89 ? 11.268 -0.961 0.822 1.00 98.00 89 PHE A N 1
ATOM 723 C CA . PHE A 1 89 ? 11.139 -1.703 -0.432 1.00 98.00 89 PHE A CA 1
ATOM 724 C C . PHE A 1 89 ? 10.478 -0.902 -1.558 1.00 98.00 89 PHE A C 1
ATOM 726 O O . PHE A 1 89 ? 10.753 -1.190 -2.720 1.00 98.00 89 PHE A O 1
ATOM 733 N N . LEU A 1 90 ? 9.669 0.119 -1.254 1.00 96.56 90 LEU A N 1
ATOM 734 C CA . LEU A 1 90 ? 9.209 1.112 -2.234 1.00 96.56 90 LEU A CA 1
ATOM 735 C C . LEU A 1 90 ? 10.383 1.937 -2.782 1.00 96.56 90 LEU A C 1
ATOM 737 O O . LEU A 1 90 ? 10.468 2.174 -3.983 1.00 96.56 90 LEU A O 1
ATOM 741 N N . PHE A 1 91 ? 11.332 2.317 -1.926 1.00 96.12 91 PHE A N 1
ATOM 742 C CA . PHE A 1 91 ? 12.553 2.978 -2.384 1.00 96.12 91 PHE A CA 1
ATOM 743 C C . PHE A 1 91 ? 13.436 2.036 -3.218 1.00 96.12 91 PHE A C 1
ATOM 745 O O . PHE A 1 91 ? 13.887 2.398 -4.306 1.00 96.12 91 PHE A O 1
ATOM 752 N N . LEU A 1 92 ? 13.664 0.807 -2.739 1.00 96.12 92 LEU A N 1
ATOM 753 C CA . LEU A 1 92 ? 14.523 -0.160 -3.428 1.00 96.12 92 LEU A CA 1
ATOM 754 C C . LEU A 1 92 ? 13.968 -0.579 -4.791 1.00 96.12 92 LEU A C 1
ATOM 756 O O . LEU A 1 92 ? 14.754 -0.747 -5.726 1.00 96.12 92 LEU A O 1
ATOM 760 N N . ILE A 1 93 ? 12.644 -0.729 -4.928 1.00 93.94 93 ILE A N 1
ATOM 761 C CA . ILE A 1 93 ? 12.048 -1.085 -6.217 1.00 93.94 93 ILE A CA 1
ATOM 762 C C . ILE A 1 93 ? 12.198 0.049 -7.236 1.00 93.94 93 ILE A C 1
ATOM 764 O O . ILE A 1 93 ? 12.601 -0.227 -8.365 1.00 93.94 93 ILE A O 1
ATOM 768 N N . GLY A 1 94 ? 11.990 1.306 -6.826 1.00 92.50 94 GLY A N 1
ATOM 769 C CA . GLY A 1 94 ? 12.189 2.471 -7.692 1.00 92.50 94 GLY A CA 1
ATOM 770 C C . GLY A 1 94 ? 13.654 2.638 -8.101 1.00 92.50 94 GLY A C 1
ATOM 771 O O . GLY A 1 94 ? 13.963 2.775 -9.285 1.00 92.50 94 GLY A O 1
ATOM 772 N N . LYS A 1 95 ? 14.586 2.501 -7.146 1.00 92.38 95 LYS A N 1
ATOM 773 C CA . LYS A 1 95 ? 16.032 2.505 -7.425 1.00 92.38 95 LYS A CA 1
ATOM 774 C C . LYS A 1 95 ? 16.424 1.400 -8.416 1.00 92.38 95 LYS A C 1
ATOM 776 O O . LYS A 1 95 ? 17.157 1.653 -9.369 1.00 92.38 95 LYS A O 1
ATOM 781 N N . GLY A 1 96 ? 15.947 0.173 -8.203 1.00 91.00 96 GLY A N 1
ATOM 782 C CA . GLY A 1 96 ? 16.228 -0.958 -9.092 1.00 91.00 96 GLY A CA 1
ATOM 783 C C . GLY A 1 96 ? 15.565 -0.828 -10.468 1.00 91.00 96 GLY A C 1
ATOM 784 O O . GLY A 1 96 ? 16.108 -1.305 -11.462 1.00 91.00 96 GLY A O 1
ATOM 785 N N . GLY A 1 97 ? 14.400 -0.181 -10.550 1.00 89.06 97 GLY A N 1
ATOM 786 C CA . GLY A 1 97 ? 13.761 0.194 -11.813 1.00 89.06 97 GLY A CA 1
ATOM 787 C C . GLY A 1 97 ? 14.607 1.191 -12.600 1.00 89.06 97 GLY A C 1
ATOM 788 O O . GLY A 1 97 ? 14.873 0.962 -13.777 1.00 89.06 97 GLY A O 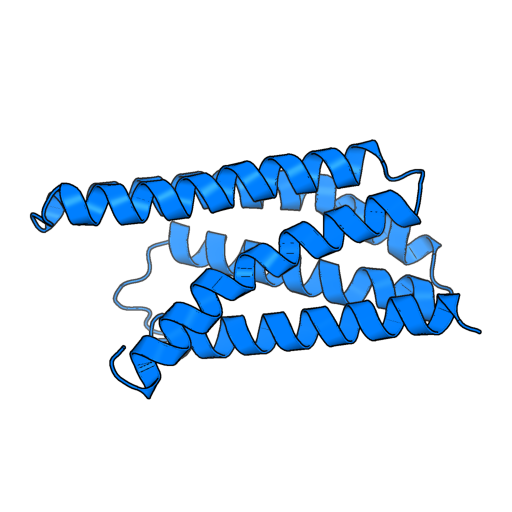1
ATOM 789 N N . TYR A 1 98 ? 15.105 2.230 -11.928 1.00 90.12 98 TYR A N 1
ATOM 790 C CA . TYR A 1 98 ? 15.976 3.232 -12.535 1.00 90.12 98 TYR A CA 1
ATOM 791 C C . TYR A 1 98 ? 17.266 2.625 -13.098 1.00 90.12 98 TYR A C 1
ATOM 793 O O . TYR A 1 98 ? 17.566 2.817 -14.271 1.00 90.12 98 TYR A O 1
ATOM 801 N N . HIS A 1 99 ? 18.003 1.837 -12.308 1.00 89.38 99 HIS A N 1
ATOM 802 C CA . HIS A 1 99 ? 19.256 1.240 -12.786 1.00 89.38 99 HIS A CA 1
ATOM 803 C C . HIS A 1 99 ? 19.054 0.298 -13.981 1.00 89.38 99 HIS A C 1
ATOM 805 O O . HIS A 1 99 ? 19.817 0.378 -14.937 1.00 89.38 99 HIS A O 1
ATOM 811 N N . ARG A 1 100 ? 17.990 -0.517 -13.989 1.00 87.62 100 ARG A N 1
ATOM 812 C CA . ARG A 1 100 ? 17.662 -1.358 -15.155 1.00 87.62 100 ARG A CA 1
ATOM 813 C C . ARG A 1 100 ? 17.327 -0.534 -16.398 1.00 87.62 100 ARG A C 1
ATOM 815 O O . ARG A 1 100 ? 17.650 -0.948 -17.503 1.00 87.62 100 ARG A O 1
ATOM 822 N N . GLY A 1 101 ? 16.701 0.632 -16.224 1.00 87.88 101 GLY A N 1
ATOM 823 C CA . GLY A 1 101 ? 16.460 1.572 -17.320 1.00 87.88 101 GLY A CA 1
ATOM 824 C C . GLY A 1 101 ? 17.757 2.079 -17.959 1.00 87.88 101 GLY A C 1
ATOM 825 O O . GLY A 1 101 ? 17.827 2.176 -19.182 1.00 87.88 101 GLY A O 1
ATOM 826 N N . LEU A 1 102 ? 18.795 2.326 -17.149 1.00 87.81 102 LEU A N 1
ATOM 827 C CA . LEU A 1 102 ? 20.119 2.728 -17.639 1.00 87.81 102 LEU A CA 1
ATOM 828 C C . LEU A 1 102 ? 20.789 1.601 -18.433 1.00 87.81 102 LEU A C 1
ATOM 830 O O . LEU A 1 102 ? 21.351 1.852 -19.493 1.00 87.81 102 LEU A O 1
ATOM 834 N N . GLU A 1 103 ? 20.700 0.359 -17.949 1.00 89.19 103 GLU A N 1
ATOM 835 C CA . GLU A 1 103 ? 21.317 -0.813 -18.592 1.00 89.19 103 GLU A CA 1
ATOM 836 C C . GLU A 1 103 ? 20.781 -1.077 -20.007 1.00 89.19 103 GLU A C 1
ATOM 838 O O . GLU A 1 103 ? 21.517 -1.561 -20.865 1.00 89.19 103 GLU A O 1
ATOM 843 N N . VAL A 1 104 ? 19.512 -0.741 -20.266 1.00 90.00 104 VAL A N 1
ATOM 844 C CA . VAL A 1 104 ? 18.863 -0.945 -21.573 1.00 90.00 104 VAL A CA 1
ATOM 845 C C . VAL A 1 104 ? 18.684 0.352 -22.373 1.00 90.00 104 VAL A C 1
ATOM 847 O O . VAL A 1 104 ? 17.947 0.364 -23.356 1.00 90.00 104 VAL A O 1
ATOM 850 N N . ASN A 1 105 ? 19.373 1.432 -21.981 1.00 91.19 105 ASN A N 1
ATOM 851 C CA . ASN A 1 105 ? 19.369 2.739 -22.653 1.00 91.19 105 ASN A CA 1
ATOM 852 C C . ASN A 1 105 ? 17.960 3.330 -22.876 1.00 91.19 105 ASN A C 1
ATOM 854 O O . ASN A 1 105 ? 17.663 3.872 -23.944 1.00 91.19 105 ASN A O 1
ATOM 858 N N . VAL A 1 106 ? 17.078 3.231 -21.873 1.00 89.25 106 VAL A N 1
ATOM 859 C CA . VAL A 1 106 ? 15.771 3.910 -21.913 1.00 89.25 106 VAL A CA 1
ATOM 860 C C . VAL A 1 106 ? 15.993 5.429 -22.005 1.00 89.25 106 VAL A C 1
ATOM 862 O O . VAL A 1 106 ? 16.837 5.953 -21.276 1.00 89.25 106 VAL A O 1
ATOM 865 N N . PRO A 1 107 ? 15.239 6.167 -22.845 1.00 91.75 107 PRO A N 1
ATOM 866 C CA . PRO A 1 107 ? 15.338 7.622 -22.899 1.00 91.75 107 PRO A CA 1
ATOM 867 C C . PRO A 1 107 ? 15.136 8.270 -21.525 1.00 91.75 107 PRO A C 1
ATOM 869 O O . PRO A 1 107 ? 14.198 7.933 -20.798 1.00 91.75 107 PRO A O 1
ATOM 872 N N . GLU A 1 108 ? 15.974 9.255 -21.197 1.00 87.62 108 GLU A N 1
ATOM 873 C CA . GLU A 1 108 ? 15.992 9.916 -19.884 1.00 87.62 108 GLU A CA 1
ATOM 874 C C . GLU A 1 108 ? 14.615 10.467 -19.479 1.00 87.62 108 GLU A C 1
ATOM 876 O O . GLU A 1 108 ? 14.181 10.321 -18.336 1.00 87.62 108 GLU A O 1
ATOM 881 N N . LEU A 1 109 ? 13.879 11.041 -20.437 1.00 87.44 109 LEU A N 1
ATOM 882 C CA . LEU A 1 109 ? 12.534 11.565 -20.204 1.00 87.44 109 LEU A CA 1
ATOM 883 C C . LEU A 1 109 ? 11.569 10.487 -19.684 1.00 87.44 109 LEU A C 1
ATOM 885 O O . LEU A 1 109 ? 10.784 10.757 -18.774 1.00 87.44 109 LEU A O 1
ATOM 889 N N . GLU A 1 110 ? 11.626 9.274 -20.234 1.00 85.44 110 GLU A N 1
ATOM 890 C CA . GLU A 1 110 ? 10.771 8.167 -19.799 1.00 85.44 110 GLU A CA 1
ATOM 891 C C . GLU A 1 110 ? 11.190 7.665 -18.416 1.00 85.44 110 GLU A C 1
ATOM 893 O O . GLU A 1 110 ? 10.344 7.482 -17.539 1.00 85.44 110 GLU A O 1
ATOM 898 N N . MET A 1 111 ? 12.496 7.552 -18.162 1.00 86.50 111 MET A N 1
ATOM 899 C CA . MET A 1 111 ? 13.015 7.199 -16.837 1.00 86.50 111 MET A CA 1
ATOM 900 C C . MET A 1 111 ? 12.570 8.192 -15.757 1.00 86.50 111 MET A C 1
ATOM 902 O O . MET A 1 111 ? 12.109 7.783 -14.688 1.00 86.50 111 MET A O 1
ATOM 906 N N . ASN A 1 112 ? 12.643 9.492 -16.048 1.00 84.62 112 ASN A N 1
ATOM 907 C CA . ASN A 1 112 ? 12.244 10.551 -15.125 1.00 84.62 112 ASN A CA 1
ATOM 908 C C . ASN A 1 112 ? 10.748 10.481 -14.789 1.00 84.62 112 ASN A C 1
ATOM 910 O O . ASN A 1 112 ? 10.376 10.644 -13.624 1.00 84.62 112 ASN A O 1
ATOM 914 N N . LYS A 1 113 ? 9.884 10.167 -15.765 1.00 84.19 113 LYS A N 1
ATOM 915 C CA . LYS A 1 113 ? 8.449 9.942 -15.511 1.00 84.19 113 LYS A CA 1
ATOM 916 C C . LYS A 1 113 ? 8.230 8.789 -14.527 1.00 84.19 113 LYS A C 1
ATOM 918 O O . LYS A 1 113 ? 7.464 8.952 -13.575 1.00 84.19 113 LYS A O 1
ATOM 923 N N . PHE A 1 114 ? 8.923 7.663 -14.713 1.00 81.12 114 PHE A N 1
ATOM 924 C CA . PHE A 1 114 ? 8.810 6.510 -13.812 1.00 81.12 114 PHE A CA 1
ATOM 925 C C . PHE A 1 114 ? 9.291 6.830 -12.392 1.00 81.12 114 PHE A C 1
ATOM 927 O O . PHE A 1 114 ? 8.560 6.569 -11.436 1.00 81.12 114 PHE A O 1
ATOM 934 N N . ILE A 1 115 ? 10.457 7.468 -12.239 1.00 87.25 115 ILE A N 1
ATOM 935 C CA . ILE A 1 115 ? 10.977 7.848 -10.914 1.00 87.25 115 ILE A CA 1
ATOM 936 C C . ILE A 1 115 ? 10.021 8.795 -10.198 1.00 87.25 115 ILE A C 1
ATOM 938 O O . ILE A 1 115 ? 9.786 8.636 -9.003 1.00 87.25 115 ILE A O 1
ATOM 942 N N . VAL A 1 116 ? 9.468 9.792 -10.895 1.00 87.56 116 VAL A N 1
ATOM 943 C CA . VAL A 1 116 ? 8.547 10.753 -10.277 1.00 87.56 116 VAL A CA 1
ATOM 944 C C . VAL A 1 116 ? 7.301 10.044 -9.749 1.00 87.56 116 VAL A C 1
ATOM 946 O O . VAL A 1 116 ? 6.846 10.359 -8.648 1.00 87.56 116 VAL A O 1
ATOM 949 N N . LEU A 1 117 ? 6.756 9.079 -10.491 1.00 85.56 117 LEU A N 1
ATOM 950 C CA . LEU A 1 117 ? 5.608 8.288 -10.040 1.00 85.56 117 LEU A CA 1
ATOM 951 C C . LEU A 1 117 ? 5.958 7.404 -8.834 1.00 85.56 117 LEU A C 1
ATOM 953 O O . LEU A 1 117 ? 5.230 7.430 -7.837 1.00 85.56 117 LEU A O 1
ATOM 957 N N . ASP A 1 118 ? 7.086 6.696 -8.880 1.00 87.56 118 ASP A N 1
ATOM 958 C CA . ASP A 1 118 ? 7.539 5.834 -7.781 1.00 87.56 118 ASP A CA 1
ATOM 959 C C . ASP A 1 118 ? 7.852 6.648 -6.517 1.00 87.56 118 ASP A C 1
ATOM 961 O O . ASP A 1 118 ? 7.424 6.291 -5.416 1.00 87.56 118 ASP A O 1
ATOM 965 N N . MET A 1 119 ? 8.519 7.795 -6.670 1.00 90.56 119 MET A N 1
ATOM 966 C CA . MET A 1 119 ? 8.842 8.710 -5.576 1.00 90.56 119 MET A CA 1
ATOM 967 C C . MET A 1 119 ? 7.574 9.277 -4.936 1.00 90.56 119 MET A C 1
ATOM 969 O O . MET A 1 119 ? 7.469 9.320 -3.710 1.00 90.56 119 MET A O 1
ATOM 973 N N . ARG A 1 120 ? 6.575 9.666 -5.742 1.00 92.12 120 ARG A N 1
ATOM 974 C CA . ARG A 1 120 ? 5.267 10.102 -5.226 1.00 92.12 120 ARG A CA 1
ATOM 975 C C . ARG A 1 120 ? 4.607 9.003 -4.396 1.00 92.12 120 ARG A C 1
ATOM 977 O O . ARG A 1 120 ? 4.124 9.299 -3.303 1.00 92.12 120 ARG A O 1
ATOM 984 N N . GLY A 1 121 ? 4.601 7.758 -4.875 1.00 92.62 121 GLY A N 1
ATOM 985 C CA . GLY A 1 121 ? 4.053 6.613 -4.141 1.00 92.62 121 GLY A CA 1
ATOM 986 C C . GLY A 1 121 ? 4.785 6.354 -2.821 1.00 92.62 121 GLY A C 1
ATOM 987 O O . GLY A 1 121 ? 4.146 6.261 -1.772 1.00 92.62 121 GLY A O 1
ATOM 988 N N . PHE A 1 122 ? 6.118 6.320 -2.863 1.00 94.81 122 PHE A N 1
ATOM 989 C CA . PHE A 1 122 ? 6.993 6.165 -1.699 1.00 94.81 122 PHE A CA 1
ATOM 990 C C . PHE A 1 122 ? 6.753 7.247 -0.635 1.00 94.81 122 PHE A C 1
ATOM 992 O O . PHE A 1 122 ? 6.431 6.922 0.512 1.00 94.81 122 PHE A O 1
ATOM 999 N N . VAL A 1 123 ? 6.851 8.527 -1.012 1.00 97.62 123 VAL A N 1
ATOM 1000 C CA . VAL A 1 123 ? 6.675 9.656 -0.085 1.00 97.62 123 VAL A CA 1
ATOM 1001 C C . VAL A 1 123 ? 5.254 9.678 0.480 1.00 97.62 123 VAL A C 1
ATOM 1003 O O . VAL A 1 123 ? 5.079 9.819 1.691 1.00 97.62 123 VAL A O 1
ATOM 1006 N N . SER A 1 124 ? 4.234 9.482 -0.362 1.00 98.06 124 SER A N 1
ATOM 1007 C CA . SER A 1 124 ? 2.837 9.479 0.094 1.00 98.06 124 SER A CA 1
ATOM 1008 C C . SER A 1 124 ? 2.573 8.349 1.082 1.00 98.06 124 SER A C 1
ATOM 1010 O O . SER A 1 124 ? 1.957 8.579 2.122 1.00 98.06 124 SER A O 1
ATOM 1012 N N . PHE A 1 125 ? 3.067 7.137 0.801 1.00 98.50 125 PHE A N 1
ATOM 1013 C CA . PHE A 1 125 ? 2.905 6.011 1.714 1.00 98.50 125 PHE A CA 1
ATOM 1014 C C . PHE A 1 125 ? 3.585 6.299 3.053 1.00 98.50 125 PHE A C 1
ATOM 1016 O O . PHE A 1 125 ? 2.962 6.113 4.098 1.00 98.50 125 PHE A O 1
ATOM 1023 N N . ALA A 1 126 ? 4.823 6.804 3.036 1.00 98.62 126 ALA A N 1
ATOM 1024 C CA . ALA A 1 126 ? 5.563 7.134 4.249 1.00 98.62 126 ALA A CA 1
ATOM 1025 C C . ALA A 1 126 ? 4.831 8.180 5.106 1.00 98.62 126 ALA A C 1
ATOM 1027 O O . ALA A 1 126 ? 4.702 7.997 6.320 1.00 98.62 126 ALA A O 1
ATOM 1028 N N . ILE A 1 127 ? 4.291 9.231 4.482 1.00 98.75 127 ILE A N 1
ATOM 1029 C CA . ILE A 1 127 ? 3.514 10.271 5.167 1.00 98.75 127 ILE A CA 1
ATOM 1030 C C . ILE A 1 127 ? 2.223 9.688 5.745 1.00 98.75 127 ILE A C 1
ATOM 1032 O O . ILE A 1 127 ? 1.974 9.826 6.944 1.00 98.75 127 ILE A O 1
ATOM 1036 N N . PHE A 1 128 ? 1.406 9.014 4.933 1.00 98.75 128 PHE A N 1
ATOM 1037 C CA . PHE A 1 128 ? 0.121 8.478 5.389 1.00 98.75 128 PHE A CA 1
ATOM 1038 C C . PHE A 1 128 ? 0.294 7.425 6.474 1.00 98.75 128 PHE A C 1
ATOM 1040 O O . PHE A 1 128 ? -0.410 7.473 7.482 1.00 98.75 128 PHE 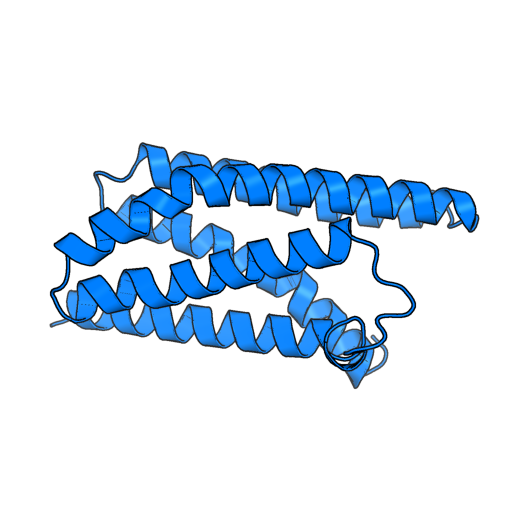A O 1
ATOM 1047 N N . TRP A 1 129 ? 1.257 6.519 6.321 1.00 98.69 129 TRP A N 1
ATOM 1048 C CA . TRP A 1 129 ? 1.571 5.543 7.353 1.00 98.69 129 TRP A CA 1
ATOM 1049 C C . TRP A 1 129 ? 1.991 6.230 8.658 1.00 98.69 129 TRP A C 1
ATOM 1051 O O . TRP A 1 129 ? 1.413 5.955 9.710 1.00 98.69 129 TRP A O 1
ATOM 1061 N N . SER A 1 130 ? 2.926 7.182 8.596 1.00 98.69 130 SER A N 1
ATOM 1062 C CA . SER A 1 130 ? 3.396 7.905 9.786 1.00 98.69 130 SER A CA 1
ATOM 1063 C C . SER A 1 130 ? 2.243 8.623 10.490 1.00 98.69 130 SER A C 1
ATOM 1065 O O . SER A 1 130 ? 2.044 8.461 11.697 1.00 98.69 130 SER A O 1
ATOM 10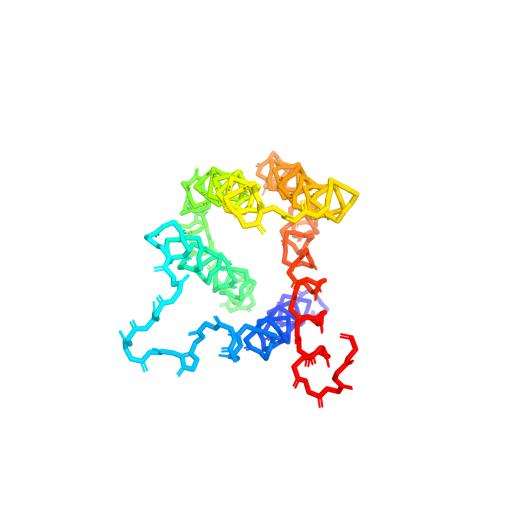67 N N . LEU A 1 131 ? 1.412 9.341 9.730 1.00 98.75 131 LEU A N 1
ATOM 1068 C CA . LEU A 1 131 ? 0.240 10.038 10.254 1.00 98.75 131 LEU A CA 1
ATOM 1069 C C . LEU A 1 131 ? -0.794 9.073 10.849 1.00 98.75 131 LEU A C 1
ATOM 1071 O O . LEU A 1 131 ? -1.364 9.381 11.902 1.00 98.75 131 LEU A O 1
ATOM 1075 N N . ALA A 1 132 ? -1.001 7.899 10.242 1.00 98.56 132 ALA A N 1
ATOM 1076 C CA . ALA A 1 132 ? -1.873 6.860 10.783 1.00 98.56 132 ALA A CA 1
ATOM 1077 C C . ALA A 1 132 ? -1.384 6.375 12.153 1.00 98.56 132 ALA A C 1
ATOM 1079 O O . ALA A 1 132 ? -2.185 6.237 13.084 1.00 98.56 132 ALA A O 1
ATOM 1080 N N . MET A 1 133 ? -0.077 6.151 12.303 1.00 98.25 133 MET A N 1
ATOM 1081 C CA . MET A 1 133 ? 0.514 5.651 13.548 1.00 98.25 133 MET A CA 1
ATOM 1082 C C . MET A 1 133 ? 0.579 6.723 14.645 1.00 98.25 133 MET A C 1
ATOM 1084 O O . MET A 1 133 ? 0.343 6.419 15.825 1.00 98.25 133 MET A O 1
ATOM 1088 N N . MET A 1 134 ? 0.831 7.982 14.275 1.00 98.38 134 MET A N 1
ATOM 1089 C CA . MET A 1 134 ? 0.777 9.137 15.182 1.00 98.38 134 MET A CA 1
ATOM 1090 C C . MET A 1 134 ? -0.634 9.333 15.747 1.00 98.38 134 MET A C 1
ATOM 1092 O O . MET A 1 134 ? -0.807 9.483 16.957 1.00 98.38 134 MET A O 1
ATOM 1096 N N . HIS A 1 135 ? -1.657 9.234 14.895 1.00 98.19 135 HIS A N 1
ATOM 1097 C CA . HIS A 1 135 ? -3.055 9.453 15.274 1.00 98.19 135 HIS A CA 1
ATOM 1098 C C . HIS A 1 135 ? -3.793 8.178 15.699 1.00 98.19 135 HIS A C 1
ATOM 1100 O O . HIS A 1 135 ? -5.017 8.192 15.796 1.00 98.19 135 HIS A O 1
ATOM 1106 N N . ARG A 1 136 ? -3.088 7.085 16.028 1.00 96.31 136 ARG A N 1
ATOM 1107 C CA . ARG A 1 136 ? -3.689 5.785 16.407 1.00 96.31 136 ARG A CA 1
ATOM 1108 C C . ARG A 1 136 ? -4.687 5.832 17.575 1.00 96.31 136 ARG A C 1
ATOM 1110 O O . ARG A 1 136 ? -5.480 4.914 17.739 1.00 96.31 136 ARG A O 1
ATOM 1117 N N . LYS A 1 137 ? -4.638 6.878 18.410 1.00 95.44 137 LYS A N 1
ATOM 1118 C CA . LYS A 1 137 ? -5.583 7.095 19.522 1.00 95.44 137 LYS A CA 1
ATOM 1119 C C . LYS A 1 137 ? -6.908 7.733 19.072 1.00 95.44 137 LYS A C 1
ATOM 1121 O O . LYS A 1 137 ? -7.882 7.670 19.812 1.00 95.44 137 LYS A O 1
ATOM 1126 N N . ASN A 1 138 ? -6.957 8.318 17.874 1.00 97.19 138 ASN A N 1
ATOM 1127 C CA . ASN A 1 138 ? -8.164 8.853 17.251 1.00 97.19 138 ASN A CA 1
ATOM 1128 C C . ASN A 1 138 ? -8.579 7.929 16.098 1.00 97.19 138 ASN A C 1
ATOM 1130 O O . ASN A 1 138 ? -8.007 7.982 15.009 1.00 97.19 138 ASN A O 1
ATOM 1134 N N . ALA A 1 139 ? -9.582 7.083 16.344 1.00 93.62 139 ALA A N 1
ATOM 1135 C CA . ALA A 1 139 ? -10.001 6.041 15.406 1.00 93.62 139 ALA A CA 1
ATOM 1136 C C . ALA A 1 139 ? -10.385 6.588 14.019 1.00 93.62 139 ALA A C 1
ATOM 1138 O O . ALA A 1 139 ? -10.015 5.995 13.007 1.00 93.62 139 ALA A O 1
ATOM 1139 N N . ASN A 1 140 ? -11.073 7.734 13.963 1.00 94.75 140 ASN A N 1
ATOM 1140 C CA . ASN A 1 140 ? -11.516 8.337 12.704 1.00 94.75 140 ASN A CA 1
ATOM 1141 C C . ASN A 1 140 ? -10.321 8.783 11.853 1.00 94.75 140 ASN A C 1
ATOM 1143 O O . ASN A 1 140 ? -10.250 8.467 10.665 1.00 94.75 140 ASN A O 1
ATOM 1147 N N . THR A 1 141 ? -9.371 9.491 12.465 1.00 97.62 141 THR A N 1
ATOM 1148 C CA . THR A 1 141 ? -8.170 9.985 11.780 1.00 97.62 141 THR A CA 1
ATOM 1149 C C . THR A 1 141 ? -7.239 8.840 11.390 1.00 97.62 141 THR A C 1
ATOM 1151 O O . THR A 1 141 ? -6.784 8.782 10.249 1.00 97.62 141 THR A O 1
ATOM 1154 N N . HIS A 1 142 ? -7.013 7.890 12.301 1.00 98.12 142 HIS A N 1
ATOM 1155 C CA . HIS A 1 142 ? -6.222 6.689 12.036 1.00 98.12 142 HIS A CA 1
ATOM 1156 C C . HIS A 1 142 ? -6.759 5.918 10.825 1.00 98.12 142 HIS A C 1
ATOM 1158 O O . HIS A 1 142 ? -6.013 5.647 9.887 1.00 98.12 142 HIS A O 1
ATOM 1164 N N . MET A 1 143 ? -8.063 5.626 10.806 1.00 97.00 143 MET A N 1
ATOM 1165 C CA . MET A 1 143 ? -8.692 4.867 9.726 1.00 97.00 143 MET A CA 1
ATOM 1166 C C . MET A 1 143 ? -8.530 5.555 8.367 1.00 97.00 143 MET A C 1
ATOM 1168 O O . MET A 1 143 ? -8.199 4.888 7.391 1.00 97.00 143 MET A O 1
ATOM 1172 N N . ARG A 1 144 ? -8.721 6.879 8.293 1.00 97.88 144 ARG A N 1
ATOM 1173 C CA . ARG A 1 144 ? -8.579 7.636 7.037 1.00 97.88 144 ARG A CA 1
ATOM 1174 C C . ARG A 1 144 ? -7.168 7.530 6.464 1.00 97.88 144 ARG A C 1
ATOM 1176 O O . ARG A 1 144 ? -7.021 7.255 5.278 1.00 97.88 144 ARG A O 1
ATOM 1183 N N . TYR A 1 145 ? -6.146 7.684 7.303 1.00 98.69 145 TYR A N 1
ATOM 1184 C CA . TYR A 1 145 ? -4.762 7.541 6.856 1.00 98.69 145 TYR A CA 1
ATOM 1185 C C . TYR A 1 145 ? -4.408 6.095 6.485 1.00 98.69 145 TYR A C 1
ATOM 1187 O O . TYR A 1 145 ? -3.737 5.884 5.479 1.00 98.69 145 TYR A O 1
ATOM 1195 N N . MET A 1 146 ? -4.916 5.090 7.211 1.00 98.56 146 MET A N 1
ATOM 1196 C CA . MET A 1 146 ? -4.738 3.683 6.823 1.00 98.56 146 MET A CA 1
ATOM 1197 C C . MET A 1 146 ? -5.362 3.395 5.450 1.00 98.56 146 MET A C 1
ATOM 1199 O O . MET A 1 146 ? -4.706 2.801 4.597 1.00 98.56 146 MET A O 1
ATOM 1203 N N . ILE A 1 147 ? -6.586 3.869 5.191 1.00 98.56 147 ILE A N 1
ATOM 1204 C CA . ILE A 1 147 ? -7.242 3.733 3.879 1.00 98.56 147 ILE A CA 1
ATOM 1205 C C . ILE A 1 147 ? -6.427 4.439 2.788 1.00 98.56 147 ILE A C 1
ATOM 1207 O O . ILE A 1 147 ? -6.228 3.869 1.715 1.00 98.56 147 ILE A O 1
ATOM 1211 N N . ALA A 1 148 ? -5.904 5.637 3.070 1.00 98.62 148 ALA A N 1
ATOM 1212 C CA . ALA A 1 148 ? -5.082 6.388 2.124 1.00 98.62 148 ALA A CA 1
ATOM 1213 C C . ALA A 1 148 ? -3.847 5.595 1.663 1.00 98.62 148 ALA A C 1
ATOM 1215 O O . ALA A 1 148 ? -3.517 5.642 0.481 1.00 98.62 148 ALA A O 1
ATOM 1216 N N . THR A 1 149 ? -3.218 4.797 2.539 1.00 98.56 149 THR A N 1
ATOM 1217 C CA . THR A 1 149 ? -2.104 3.916 2.125 1.00 98.56 149 THR A CA 1
ATOM 1218 C C . THR A 1 149 ? -2.521 2.862 1.094 1.00 98.56 149 THR A C 1
ATOM 1220 O O . THR A 1 149 ? -1.739 2.555 0.200 1.00 98.56 149 THR A O 1
ATOM 1223 N N . GLY A 1 150 ? -3.747 2.332 1.180 1.00 97.81 150 GLY A N 1
ATOM 1224 C CA . GLY A 1 150 ? -4.271 1.343 0.232 1.00 97.81 150 GLY A CA 1
ATOM 1225 C C . GLY A 1 150 ? -4.660 1.953 -1.116 1.00 97.81 150 GLY A C 1
ATOM 1226 O O . GLY A 1 150 ? -4.397 1.359 -2.159 1.00 97.81 150 GLY A O 1
ATOM 1227 N N . ILE A 1 151 ? -5.221 3.169 -1.110 1.00 97.94 151 ILE A N 1
ATOM 1228 C CA . ILE A 1 151 ? -5.626 3.898 -2.329 1.00 97.94 151 ILE A CA 1
ATOM 1229 C C . ILE A 1 151 ? -4.445 4.103 -3.288 1.00 97.94 151 ILE A C 1
ATOM 1231 O O . ILE A 1 151 ? -4.630 4.054 -4.503 1.00 97.94 151 ILE A O 1
ATOM 1235 N N . LEU A 1 152 ? -3.224 4.261 -2.766 1.00 97.00 152 LEU A N 1
ATOM 1236 C CA . LEU A 1 152 ? -2.012 4.408 -3.581 1.00 97.00 152 LEU A CA 1
ATOM 1237 C C . LEU A 1 152 ? -1.774 3.226 -4.537 1.00 97.00 152 LEU A C 1
ATOM 1239 O O . LEU A 1 152 ? -1.157 3.411 -5.583 1.00 97.00 152 LEU A O 1
ATOM 1243 N N . GLY A 1 153 ? -2.286 2.033 -4.220 1.00 95.62 153 GLY A N 1
ATOM 1244 C CA . GLY A 1 153 ? -2.180 0.853 -5.081 1.00 95.62 153 GLY A CA 1
ATOM 1245 C C . GLY A 1 153 ? -3.095 0.875 -6.312 1.00 95.62 153 GLY A C 1
ATOM 1246 O O . GLY A 1 153 ? -2.851 0.124 -7.256 1.00 95.62 153 GLY A O 1
ATOM 1247 N N . ILE A 1 154 ? -4.116 1.743 -6.343 1.00 96.19 154 ILE A N 1
ATOM 1248 C CA . ILE A 1 154 ? -5.075 1.813 -7.459 1.00 96.19 154 ILE A CA 1
ATOM 1249 C C . ILE A 1 154 ? -4.372 2.224 -8.752 1.00 96.19 154 ILE A C 1
ATOM 1251 O O . ILE A 1 154 ? -4.540 1.557 -9.767 1.00 96.19 154 ILE A O 1
ATOM 1255 N N . GLY A 1 155 ? -3.556 3.281 -8.710 1.00 92.94 155 GLY A N 1
ATOM 1256 C CA . GLY A 1 155 ? -2.819 3.784 -9.873 1.00 92.94 155 GLY A CA 1
ATOM 1257 C C . GLY A 1 155 ? -2.007 2.696 -10.589 1.00 92.94 155 GLY A C 1
ATOM 1258 O O . GLY A 1 155 ? -2.293 2.403 -11.749 1.00 92.94 155 GLY A O 1
ATOM 1259 N N . PRO A 1 156 ? -1.032 2.049 -9.923 1.00 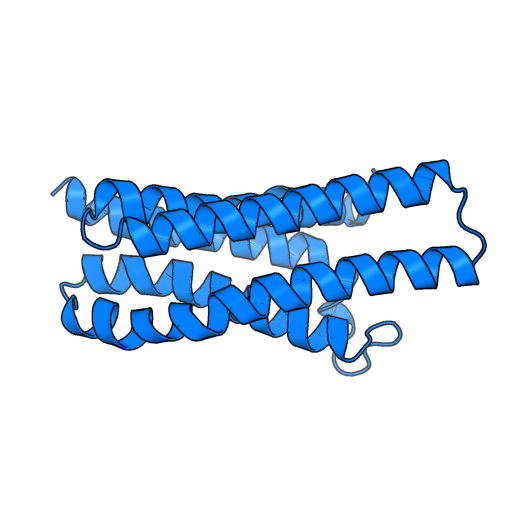91.81 156 PRO A N 1
ATOM 1260 C CA . PRO A 1 156 ? -0.212 1.020 -10.554 1.00 91.81 156 PRO A CA 1
ATOM 1261 C C . PRO A 1 156 ? -0.989 -0.242 -10.950 1.00 91.81 156 PRO A C 1
ATOM 1263 O O . PRO A 1 156 ? -0.594 -0.875 -11.931 1.00 91.81 156 PRO A O 1
ATOM 1266 N N . GLY A 1 157 ? -2.045 -0.617 -10.217 1.00 94.19 157 GLY A N 1
ATOM 1267 C CA . GLY A 1 157 ? -2.895 -1.763 -10.552 1.00 94.19 157 GLY A CA 1
ATOM 1268 C C . GLY A 1 157 ? -3.740 -1.513 -11.802 1.00 94.19 157 GLY A C 1
ATOM 1269 O O . GLY A 1 157 ? -3.654 -2.258 -12.773 1.00 94.19 157 GLY A O 1
ATOM 1270 N N . VAL A 1 158 ? -4.497 -0.416 -11.826 1.00 93.94 158 VAL A N 1
ATOM 1271 C CA . VAL A 1 158 ? -5.367 -0.072 -12.960 1.00 93.94 158 VAL A CA 1
ATOM 1272 C C . VAL A 1 158 ? -4.552 0.232 -14.214 1.00 93.94 158 VAL A C 1
ATOM 1274 O O . VAL A 1 158 ? -4.889 -0.281 -15.275 1.00 93.94 158 VAL A O 1
ATOM 1277 N N . ALA A 1 159 ? -3.457 0.995 -14.106 1.00 91.50 159 ALA A N 1
ATOM 1278 C CA . ALA A 1 159 ? -2.627 1.331 -15.265 1.00 91.50 159 ALA A CA 1
ATOM 1279 C C . ALA A 1 159 ? -2.085 0.077 -15.970 1.00 91.50 159 ALA A C 1
ATOM 1281 O O . ALA A 1 159 ? -2.191 -0.045 -17.187 1.00 91.50 159 ALA A O 1
ATOM 1282 N N . ARG A 1 160 ? -1.567 -0.897 -15.208 1.00 92.31 160 ARG A N 1
ATOM 1283 C CA . ARG A 1 160 ? -1.069 -2.156 -15.783 1.00 92.31 160 ARG A CA 1
ATOM 1284 C C . ARG A 1 160 ? -2.193 -3.040 -16.310 1.00 92.31 160 ARG A C 1
ATOM 1286 O O . ARG A 1 160 ? -2.021 -3.659 -17.352 1.00 92.31 160 ARG A O 1
ATOM 1293 N N . GLY A 1 1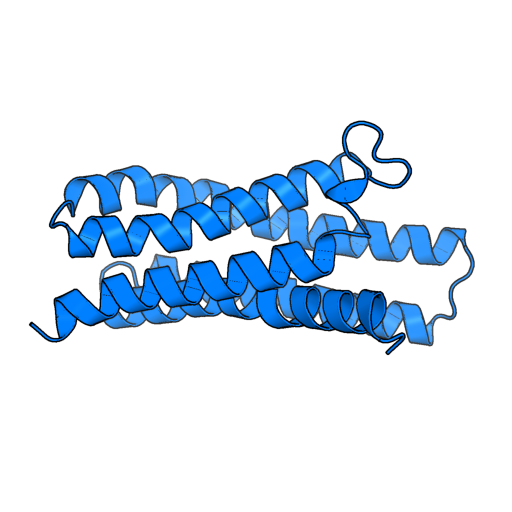61 ? -3.333 -3.085 -15.619 1.00 94.50 161 GLY A N 1
ATOM 1294 C CA . GLY A 1 161 ? -4.482 -3.892 -16.036 1.00 94.50 161 GLY A CA 1
ATOM 1295 C C . GLY A 1 161 ? -5.055 -3.411 -17.365 1.00 94.50 161 GLY A C 1
ATOM 1296 O O . GLY A 1 161 ? -5.311 -4.221 -18.258 1.00 94.50 161 GLY A O 1
ATOM 1297 N N . LEU A 1 162 ? -5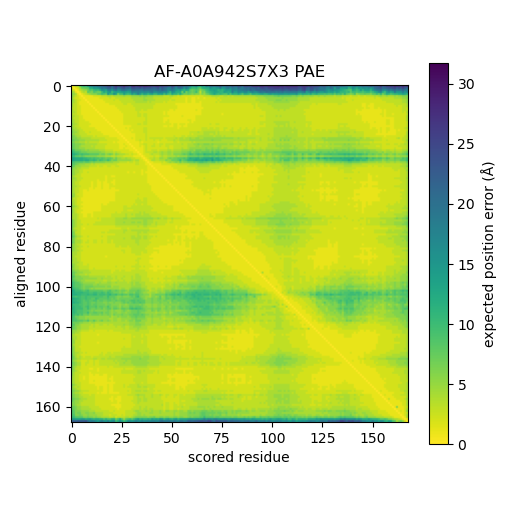.178 -2.090 -17.524 1.00 94.00 162 LEU A N 1
ATOM 1298 C CA . LEU A 1 162 ? -5.607 -1.470 -18.773 1.00 94.00 162 LEU A CA 1
ATOM 1299 C C . LEU A 1 162 ? -4.593 -1.691 -19.898 1.00 94.00 162 LEU A C 1
ATOM 1301 O O . LEU A 1 162 ? -4.993 -2.144 -20.967 1.00 94.00 162 LEU A O 1
ATOM 1305 N N . GLY A 1 163 ? -3.301 -1.456 -19.652 1.00 92.56 163 GLY A N 1
ATOM 1306 C CA . GLY A 1 163 ? -2.258 -1.688 -20.658 1.00 92.56 163 GLY A CA 1
ATOM 1307 C C . GLY A 1 163 ? -2.214 -3.144 -21.134 1.00 92.56 163 GLY A C 1
ATOM 1308 O O . GLY A 1 163 ? -2.194 -3.411 -22.332 1.00 92.56 163 GLY A O 1
ATOM 1309 N N . ALA A 1 164 ? -2.308 -4.100 -20.205 1.00 91.62 164 ALA A N 1
ATOM 1310 C CA . ALA A 1 164 ? -2.340 -5.532 -20.506 1.00 91.62 164 ALA A CA 1
ATOM 1311 C C . ALA A 1 164 ? -3.591 -5.973 -21.287 1.00 91.62 164 ALA A C 1
ATOM 1313 O O . ALA A 1 164 ? -3.505 -6.845 -22.148 1.00 91.62 164 ALA A O 1
ATOM 1314 N N . SER A 1 165 ? -4.756 -5.400 -20.971 1.00 93.31 165 SER A N 1
ATOM 1315 C CA . SER A 1 165 ? -6.043 -5.857 -21.520 1.00 93.31 165 SER A CA 1
ATOM 1316 C C . SER A 1 165 ? -6.448 -5.123 -22.801 1.00 93.31 165 SER A C 1
ATOM 1318 O O . SER A 1 165 ? -7.165 -5.687 -23.623 1.00 93.31 165 SER A O 1
ATOM 1320 N N . PHE A 1 166 ? -6.019 -3.869 -22.964 1.00 92.44 166 PHE A N 1
ATOM 1321 C CA . PHE A 1 166 ? -6.501 -2.968 -24.016 1.00 92.44 166 PHE A CA 1
ATOM 1322 C C . PHE A 1 166 ? -5.384 -2.268 -24.803 1.00 92.44 166 PHE A C 1
ATOM 1324 O O . PHE A 1 166 ? -5.695 -1.506 -25.715 1.00 92.44 166 PHE A O 1
ATOM 1331 N N . GLY A 1 167 ? -4.105 -2.504 -24.483 1.00 84.44 167 GLY A N 1
ATOM 1332 C CA . GLY A 1 167 ? -2.973 -1.911 -25.209 1.00 84.44 167 GLY A CA 1
ATOM 1333 C C . GLY A 1 167 ? -2.822 -0.397 -25.024 1.00 84.44 167 GLY A C 1
ATOM 1334 O O . GLY A 1 167 ? -2.318 0.271 -25.924 1.00 84.44 167 GLY A O 1
ATOM 1335 N N . TRP A 1 168 ? -3.306 0.125 -23.894 1.00 61.12 168 TRP A N 1
ATOM 1336 C CA . TRP A 1 168 ? -3.186 1.528 -23.480 1.00 61.12 168 TRP A CA 1
ATOM 1337 C C . TRP A 1 168 ? -1.787 1.891 -22.975 1.00 61.12 168 TRP A C 1
ATOM 1339 O O . TRP A 1 168 ? -1.178 1.046 -22.276 1.00 61.12 168 TRP A O 1
#

Solvent-accessible surface area (backbone atoms only — not comparable to full-atom values): 8798 Å² total; per-residue (Å²): 114,71,72,51,51,49,27,47,49,48,20,53,53,45,49,54,45,51,51,41,32,46,56,16,38,27,83,83,44,66,70,35,64,94,69,40,91,88,62,50,73,64,53,54,51,37,51,53,44,50,49,53,48,53,51,46,58,29,49,46,30,42,27,50,50,73,68,36,53,68,56,32,57,60,60,50,54,52,49,74,55,51,50,58,49,42,42,53,35,42,49,50,48,42,53,53,50,52,55,53,36,60,78,70,66,55,58,66,72,61,54,51,55,53,48,54,52,39,50,51,51,31,54,50,37,48,51,27,49,50,52,16,65,73,34,58,88,41,64,72,60,15,49,53,23,52,50,53,45,57,57,64,48,44,60,66,7,48,55,37,30,43,27,74,75,69,73,98